Protein AF-A0A662CPP8-F1 (afdb_monomer)

Radius of gyration: 18.7 Å; Cα contacts (8 Å, |Δi|>4): 47; chains: 1; bounding box: 41×41×44 Å

Nearest PDB structures (foldseek):
  7blz-assembly1_K  TM=6.739E-01  e=9.036E+00  Cyanidioschyzon merolae strain 10D

Mean predicted aligned error: 7.47 Å

Solvent-accessible surface area (backbone atoms only — not comparable to full-atom values): 5387 Å² total; per-residue (Å²): 110,68,69,58,57,53,50,51,53,54,54,52,72,68,63,48,62,86,59,47,52,59,49,52,51,52,53,54,50,50,52,54,50,50,42,15,53,52,38,18,50,49,54,34,57,78,65,68,45,82,86,71,74,88,48,78,73,68,48,50,62,39,41,50,53,4,38,54,48,38,52,50,51,51,52,50,53,51,48,54,46,28,72,74,67,76,38,88,65,65,101,72,88,124

Foldseek 3Di:
DVVVVVVLVVVVVVVPCVSVVVVVCCVVVVVLQVQLVVQLVVVCVVVVVVPVDPDPVVSVVSSVRSNVVSVVVVVVVCVVQCVVVVDNDHPDPD

Secondary structure (DSSP, 8-state):
-HHHHHHHHHHHHTT-HHHHHHHHHHHHHHHHHHHHHHHHHHHHHHTT-TT---SHHHHHHHHHHHHHHHHHHHHHHHHHHHHHHS-SS-S---

pLDDT: mean 86.44, std 10.72, range [46.06, 97.19]

Structure (mmCIF, N/CA/C/O backbone):
data_AF-A0A662CPP8-F1
#
_entry.id   AF-A0A662CPP8-F1
#
loop_
_atom_site.group_PDB
_atom_site.id
_atom_site.type_symbol
_atom_site.label_atom_id
_atom_site.label_alt_id
_atom_site.label_comp_id
_atom_site.label_asym_id
_atom_site.label_entity_id
_atom_site.label_seq_id
_atom_site.pdbx_PDB_ins_code
_atom_site.Cartn_x
_atom_site.Cartn_y
_atom_site.Cartn_z
_atom_site.occupancy
_atom_site.B_iso_or_equiv
_atom_site.auth_seq_id
_atom_site.auth_comp_id
_atom_site.auth_asym_id
_atom_site.auth_atom_id
_atom_site.pdbx_PDB_model_num
ATOM 1 N N . LEU A 1 1 ? 0.303 24.836 -5.610 1.00 67.50 1 LEU A N 1
ATOM 2 C CA . LEU A 1 1 ? -0.047 23.406 -5.801 1.00 67.50 1 LEU A CA 1
ATOM 3 C C . LEU A 1 1 ? 0.452 22.867 -7.142 1.00 67.50 1 LEU A C 1
ATOM 5 O O . LEU A 1 1 ? 1.316 22.004 -7.117 1.00 67.50 1 LEU A O 1
ATOM 9 N N . LEU A 1 2 ? 0.024 23.417 -8.288 1.00 76.56 2 LEU A N 1
ATOM 10 C CA . LEU A 1 2 ? 0.450 22.940 -9.620 1.00 76.56 2 LEU A CA 1
ATOM 11 C C . LEU A 1 2 ? 1.975 22.965 -9.844 1.00 76.56 2 LEU A C 1
ATOM 13 O O . LEU A 1 2 ? 2.535 21.967 -10.279 1.00 76.56 2 LEU A O 1
ATOM 17 N N . GLY A 1 3 ? 2.668 24.044 -9.458 1.00 84.12 3 GLY A N 1
ATOM 18 C CA . GLY A 1 3 ? 4.133 24.123 -9.588 1.00 84.12 3 GLY A CA 1
ATOM 19 C C . GLY A 1 3 ? 4.902 23.083 -8.759 1.00 84.12 3 GLY A C 1
ATOM 20 O O . GLY A 1 3 ? 5.954 22.622 -9.183 1.00 84.12 3 GLY A O 1
ATOM 21 N N . GLY A 1 4 ? 4.352 22.655 -7.616 1.00 82.19 4 GLY A N 1
ATOM 22 C CA . GLY A 1 4 ? 4.954 21.603 -6.790 1.00 82.19 4 GLY A CA 1
ATOM 23 C C . GLY A 1 4 ? 4.824 20.218 -7.426 1.00 82.19 4 GLY A C 1
ATOM 24 O O . GLY A 1 4 ? 5.789 19.464 -7.451 1.00 82.19 4 GLY A O 1
ATOM 25 N N . ILE A 1 5 ? 3.659 19.914 -8.009 1.00 82.88 5 ILE A N 1
ATOM 26 C CA . ILE A 1 5 ? 3.414 18.650 -8.725 1.00 82.88 5 ILE A CA 1
ATOM 27 C C . ILE A 1 5 ? 4.324 18.552 -9.954 1.00 82.88 5 ILE A C 1
ATOM 29 O O . ILE A 1 5 ? 4.977 17.531 -10.160 1.00 82.88 5 ILE A O 1
ATOM 33 N N . VAL A 1 6 ? 4.417 19.633 -10.735 1.00 86.81 6 VAL A N 1
ATOM 34 C CA . VAL A 1 6 ? 5.293 19.694 -11.914 1.00 86.81 6 VAL A CA 1
ATOM 35 C C . VAL A 1 6 ? 6.765 19.569 -11.511 1.00 86.81 6 VAL A C 1
ATOM 37 O O . VAL A 1 6 ? 7.497 18.807 -12.134 1.00 86.81 6 VAL A O 1
ATOM 40 N N . GLY A 1 7 ? 7.196 20.239 -10.437 1.00 85.69 7 GLY A N 1
ATOM 41 C CA . GLY A 1 7 ? 8.569 20.142 -9.933 1.00 85.69 7 GLY A CA 1
ATOM 42 C C . GLY A 1 7 ? 8.956 18.725 -9.498 1.00 85.69 7 GLY A C 1
ATOM 43 O O . GLY A 1 7 ? 10.021 18.241 -9.871 1.00 85.69 7 GLY A O 1
ATOM 44 N N . ILE A 1 8 ? 8.072 18.027 -8.777 1.00 82.75 8 ILE A N 1
ATOM 45 C CA . ILE A 1 8 ? 8.285 16.621 -8.399 1.00 82.75 8 ILE A CA 1
ATOM 46 C C . ILE A 1 8 ? 8.340 15.730 -9.648 1.00 82.75 8 ILE A C 1
ATOM 48 O O . ILE A 1 8 ? 9.224 14.883 -9.748 1.00 82.75 8 ILE A O 1
ATOM 52 N N . GLY A 1 9 ? 7.454 15.952 -10.624 1.00 82.94 9 GLY A N 1
ATOM 53 C CA . GLY A 1 9 ? 7.464 15.223 -11.896 1.00 82.94 9 GLY A CA 1
ATOM 54 C C . GLY A 1 9 ? 8.784 15.370 -12.659 1.00 82.94 9 GLY A C 1
ATOM 55 O O . GLY A 1 9 ? 9.339 14.379 -13.130 1.00 82.94 9 GLY A O 1
ATOM 56 N N . LEU A 1 10 ? 9.333 16.586 -12.716 1.00 85.75 10 LEU A N 1
ATOM 57 C CA . LEU A 1 10 ? 10.639 16.847 -13.326 1.00 85.75 10 LEU A CA 1
ATOM 58 C C . LEU A 1 10 ? 11.781 16.175 -12.555 1.00 85.75 10 LEU A C 1
AT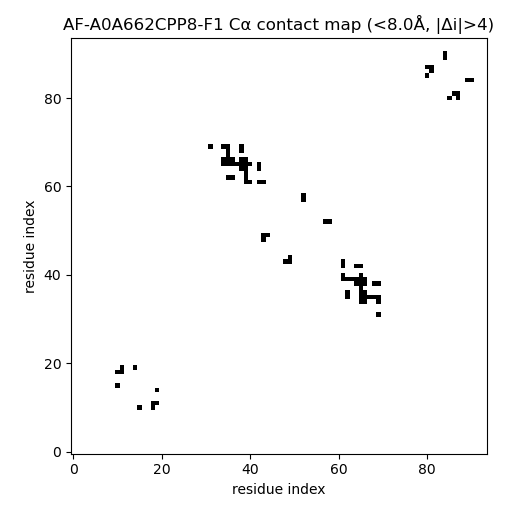OM 60 O O . LEU A 1 10 ? 12.690 15.635 -13.181 1.00 85.75 10 LEU A O 1
ATOM 64 N N . LEU A 1 11 ? 11.726 16.148 -11.217 1.00 83.75 11 LEU A N 1
ATOM 65 C CA . LEU A 1 11 ? 12.710 15.418 -10.411 1.00 83.75 11 LEU A CA 1
ATOM 66 C C . LEU A 1 11 ? 12.668 13.910 -10.675 1.00 83.75 11 LEU A C 1
ATOM 68 O O . LEU A 1 11 ? 13.724 13.296 -10.775 1.00 83.75 11 LEU A O 1
ATOM 72 N N . ILE A 1 12 ? 11.488 13.309 -10.832 1.00 85.19 12 ILE A N 1
ATOM 73 C CA . ILE A 1 12 ? 11.369 11.883 -11.177 1.00 85.19 12 ILE A CA 1
ATOM 74 C C . ILE A 1 12 ? 11.977 11.616 -12.561 1.00 85.19 12 ILE A C 1
ATOM 76 O O . ILE A 1 12 ? 12.674 10.618 -12.742 1.00 85.19 12 ILE A O 1
ATOM 80 N N . LEU A 1 13 ? 11.785 12.535 -13.516 1.00 86.06 13 LEU A N 1
ATOM 81 C CA . LEU A 1 13 ? 12.330 12.415 -14.872 1.00 86.06 13 LEU A CA 1
ATOM 82 C C . LEU A 1 13 ? 13.867 12.399 -14.903 1.00 86.06 13 LEU A C 1
ATOM 84 O O . LEU A 1 13 ? 14.450 11.841 -15.828 1.00 86.06 13 LEU A O 1
ATOM 88 N N . THR A 1 14 ? 14.536 12.946 -13.880 1.00 87.25 14 THR A N 1
ATOM 89 C CA . THR A 1 14 ? 16.005 12.852 -13.758 1.00 87.25 14 THR A CA 1
ATOM 90 C C . THR A 1 14 ? 16.506 11.421 -13.545 1.00 87.25 14 THR A C 1
ATOM 92 O O . THR A 1 14 ? 17.705 11.176 -13.655 1.00 87.25 14 THR A O 1
ATOM 95 N N . GLY A 1 15 ? 15.616 10.473 -13.230 1.00 84.00 15 GLY A N 1
ATOM 96 C CA . GLY A 1 15 ? 15.960 9.063 -13.062 1.00 84.00 15 GLY A CA 1
ATOM 97 C C . GLY A 1 15 ? 16.761 8.762 -11.795 1.00 84.00 15 GLY A C 1
ATOM 98 O O . GLY A 1 15 ? 17.274 7.654 -11.657 1.00 84.00 15 GLY A O 1
ATOM 99 N N . ASN A 1 16 ? 16.882 9.713 -10.860 1.00 87.88 16 ASN A N 1
ATOM 100 C CA . ASN A 1 16 ? 17.661 9.507 -9.644 1.00 87.88 16 ASN A CA 1
ATOM 101 C C . ASN A 1 16 ? 17.040 8.385 -8.778 1.00 87.88 16 ASN A C 1
ATOM 103 O O . ASN A 1 16 ? 15.928 8.554 -8.257 1.00 87.88 16 ASN A O 1
ATOM 107 N N . PRO A 1 17 ? 17.750 7.260 -8.563 1.00 85.44 17 PRO A N 1
ATOM 108 C CA . PRO A 1 17 ? 17.195 6.093 -7.880 1.00 85.44 17 PRO A CA 1
ATOM 109 C C . PRO A 1 17 ? 16.809 6.374 -6.421 1.00 85.44 17 PRO A C 1
ATOM 111 O O . PRO A 1 17 ? 15.871 5.759 -5.918 1.00 85.44 17 PRO A O 1
ATOM 114 N N . LEU A 1 18 ? 17.464 7.338 -5.759 1.00 87.25 18 LEU A N 1
ATOM 115 C CA . LEU A 1 18 ? 17.158 7.730 -4.376 1.00 87.25 18 LEU A CA 1
ATOM 116 C C . LEU A 1 18 ? 15.755 8.331 -4.222 1.00 87.25 18 LEU A C 1
ATOM 118 O O . LEU A 1 18 ? 15.184 8.268 -3.138 1.00 87.25 18 LEU A O 1
ATOM 122 N N . LEU A 1 19 ? 15.202 8.912 -5.289 1.00 86.44 19 LEU A N 1
ATOM 123 C CA . LEU A 1 19 ? 13.867 9.513 -5.293 1.00 86.44 19 LEU A CA 1
ATOM 124 C C . LEU A 1 19 ? 12.823 8.550 -5.847 1.00 86.44 19 LEU A C 1
ATOM 126 O O . LEU A 1 19 ? 11.750 8.394 -5.268 1.00 86.44 19 LEU A O 1
ATOM 130 N N . THR A 1 20 ? 13.146 7.882 -6.952 1.00 87.00 20 THR A N 1
ATOM 131 C CA . THR A 1 20 ? 12.204 7.013 -7.659 1.00 87.00 20 THR A CA 1
ATOM 132 C C . THR A 1 20 ? 11.865 5.762 -6.849 1.00 87.00 20 THR A C 1
ATOM 134 O O . THR A 1 20 ? 10.700 5.375 -6.785 1.00 87.00 20 THR A O 1
ATOM 137 N N . TYR A 1 21 ? 12.845 5.149 -6.177 1.00 88.62 21 TYR A N 1
ATOM 138 C CA . TYR A 1 21 ? 12.627 3.889 -5.464 1.00 88.62 21 TYR A CA 1
ATOM 139 C C . TYR A 1 21 ? 11.662 4.025 -4.270 1.00 88.62 21 TYR A C 1
ATOM 141 O O . TYR A 1 21 ? 10.671 3.290 -4.228 1.00 88.62 21 TYR A O 1
ATOM 149 N N . PRO A 1 22 ? 11.837 4.995 -3.344 1.00 90.50 22 PRO A N 1
ATOM 150 C CA . PRO A 1 22 ? 10.857 5.220 -2.281 1.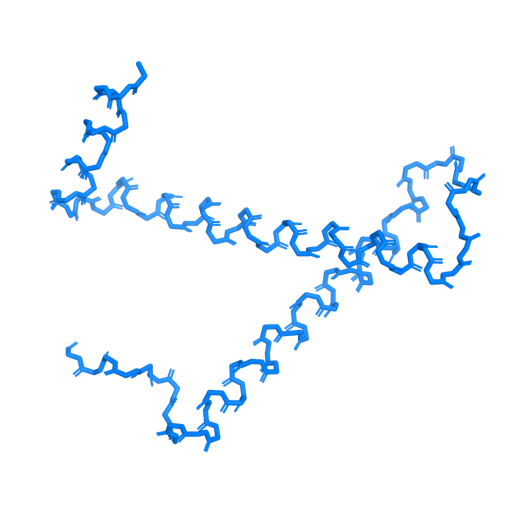00 90.50 22 PRO A CA 1
ATOM 151 C C . PRO A 1 22 ? 9.469 5.555 -2.827 1.00 90.50 22 PRO A C 1
ATOM 153 O O . PRO A 1 22 ? 8.464 5.105 -2.280 1.00 90.50 22 PRO A O 1
ATOM 156 N N . LEU A 1 23 ? 9.399 6.315 -3.922 1.00 89.94 23 LEU A N 1
ATOM 157 C CA . LEU A 1 23 ? 8.130 6.752 -4.490 1.00 89.94 23 LEU A CA 1
ATOM 158 C C . LEU A 1 23 ? 7.330 5.588 -5.090 1.00 89.94 23 LEU A C 1
ATOM 160 O O . LEU A 1 23 ? 6.120 5.508 -4.875 1.00 89.94 23 LEU A O 1
ATOM 164 N N . ILE A 1 24 ? 8.000 4.651 -5.770 1.00 90.56 24 ILE A N 1
ATOM 165 C CA . ILE A 1 24 ? 7.379 3.418 -6.280 1.00 90.56 24 ILE A CA 1
ATOM 166 C C . ILE A 1 24 ? 6.847 2.564 -5.125 1.00 90.56 24 ILE A C 1
ATOM 168 O O . ILE A 1 24 ? 5.720 2.067 -5.204 1.00 90.56 24 ILE A O 1
ATOM 172 N N . LEU A 1 25 ? 7.625 2.415 -4.046 1.00 92.88 25 LEU A N 1
ATOM 173 C CA . LEU A 1 25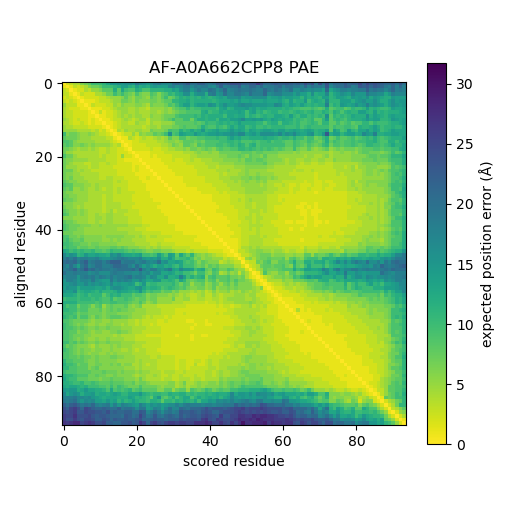 ? 7.213 1.642 -2.872 1.00 92.88 25 LEU A CA 1
ATOM 174 C C . LEU A 1 25 ? 5.993 2.258 -2.187 1.00 92.88 25 LEU A C 1
ATOM 176 O O . LEU A 1 25 ? 5.040 1.543 -1.886 1.00 92.88 25 LEU A O 1
ATOM 180 N N . VAL A 1 26 ? 5.989 3.579 -1.980 1.00 95.00 26 VAL A N 1
ATOM 181 C CA . VAL A 1 26 ? 4.841 4.275 -1.383 1.00 95.00 26 VAL A CA 1
ATOM 182 C C . VAL A 1 26 ? 3.622 4.177 -2.292 1.00 95.00 26 VAL A C 1
ATOM 184 O O . VAL A 1 26 ? 2.532 3.889 -1.808 1.00 95.00 26 VAL A O 1
ATOM 187 N N . SER A 1 27 ? 3.783 4.374 -3.600 1.00 92.62 27 SER A N 1
ATOM 188 C CA . SER A 1 27 ? 2.675 4.312 -4.556 1.00 92.62 27 SER A CA 1
ATOM 189 C C . SER A 1 27 ? 2.046 2.917 -4.604 1.00 92.62 27 SER A C 1
ATOM 191 O O . SER A 1 27 ? 0.857 2.758 -4.324 1.00 92.62 27 SER A O 1
A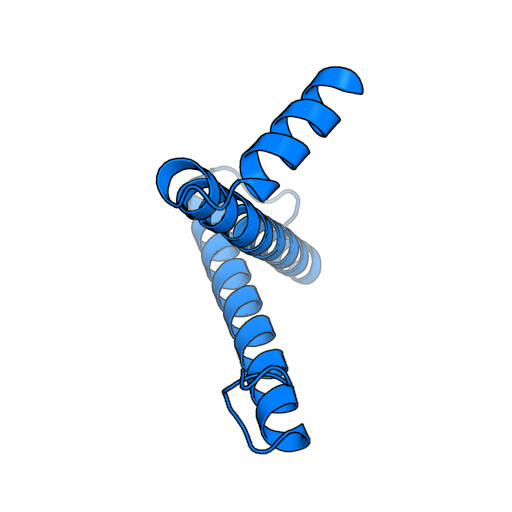TOM 193 N N . THR A 1 28 ? 2.856 1.891 -4.864 1.00 94.06 28 THR A N 1
ATOM 194 C CA . THR A 1 28 ? 2.389 0.501 -4.965 1.00 94.06 28 THR A CA 1
ATOM 195 C C . THR A 1 28 ? 1.865 -0.004 -3.620 1.00 94.06 28 THR A C 1
ATOM 197 O O . THR A 1 28 ? 0.816 -0.644 -3.555 1.00 94.06 28 THR A O 1
ATOM 200 N N . GLY A 1 29 ? 2.548 0.343 -2.524 1.00 95.88 29 GLY A N 1
ATOM 201 C CA . GLY A 1 29 ? 2.122 0.015 -1.166 1.00 95.88 29 GLY A CA 1
ATOM 202 C C . GLY A 1 29 ? 0.784 0.657 -0.800 1.00 95.88 29 GLY A C 1
ATOM 203 O O . GLY A 1 29 ? -0.062 0.002 -0.196 1.00 95.88 29 GLY A O 1
ATOM 204 N N . SER A 1 30 ? 0.548 1.902 -1.225 1.00 96.00 30 SER A N 1
ATOM 205 C CA . SER A 1 30 ? -0.727 2.600 -1.004 1.00 96.00 30 SER A CA 1
ATOM 206 C C . SER A 1 30 ? -1.881 1.935 -1.754 1.00 96.00 30 SER A C 1
ATOM 208 O O . SER A 1 30 ? -2.970 1.811 -1.198 1.00 96.00 30 SER A O 1
ATOM 210 N N . LEU A 1 31 ? -1.649 1.456 -2.983 1.00 96.44 31 LEU A N 1
ATOM 211 C CA . LEU A 1 31 ? -2.638 0.667 -3.730 1.00 96.44 31 LEU A CA 1
ATOM 212 C C . LEU A 1 31 ? -2.975 -0.644 -3.008 1.00 96.44 31 LEU A C 1
ATOM 214 O O . LEU A 1 31 ? -4.150 -0.956 -2.825 1.00 96.44 31 LEU A O 1
ATOM 218 N N . LEU A 1 32 ? -1.962 -1.395 -2.563 1.00 96.00 32 LEU A N 1
ATOM 219 C CA . LEU A 1 32 ? -2.171 -2.644 -1.823 1.00 96.00 32 LEU A CA 1
ATOM 220 C C . LEU A 1 32 ? -2.930 -2.404 -0.510 1.00 96.00 32 LEU A C 1
ATOM 222 O O . LEU A 1 32 ? -3.851 -3.152 -0.170 1.00 96.00 32 LEU A O 1
ATOM 226 N N . PHE A 1 33 ? -2.573 -1.341 0.209 1.00 96.38 33 PHE A N 1
ATOM 227 C CA . PHE A 1 33 ? -3.268 -0.926 1.421 1.00 96.38 33 PHE A CA 1
ATOM 228 C C . PHE A 1 33 ? -4.733 -0.577 1.136 1.00 96.38 33 PHE A C 1
ATOM 230 O O . PHE A 1 33 ? -5.626 -1.064 1.829 1.00 96.38 33 PHE A O 1
ATOM 237 N N . LEU A 1 34 ? -4.997 0.195 0.078 1.00 97.19 34 LEU A N 1
ATOM 238 C CA . LEU A 1 34 ? -6.352 0.558 -0.327 1.00 97.19 34 LEU A CA 1
ATOM 239 C C . LEU A 1 34 ? -7.192 -0.684 -0.648 1.00 97.19 34 LEU A C 1
ATOM 241 O O . LEU A 1 34 ? -8.296 -0.818 -0.124 1.00 97.19 34 LEU A O 1
ATOM 245 N N . LEU A 1 35 ? -6.664 -1.617 -1.447 1.00 97.00 35 LEU A N 1
ATOM 246 C CA . LEU A 1 35 ? -7.351 -2.873 -1.766 1.00 97.00 35 LEU A CA 1
ATOM 247 C C . LEU A 1 35 ? -7.650 -3.688 -0.507 1.00 97.00 35 LEU A C 1
ATOM 249 O O . LEU A 1 35 ? -8.757 -4.195 -0.347 1.00 97.00 35 LEU A O 1
ATOM 253 N N . THR A 1 36 ? -6.688 -3.767 0.410 1.00 96.62 36 THR A N 1
ATOM 254 C CA . THR A 1 36 ? -6.850 -4.469 1.687 1.00 96.62 36 THR A CA 1
ATOM 255 C C . THR A 1 36 ? -8.012 -3.895 2.489 1.00 96.62 36 THR A C 1
ATOM 257 O O . THR A 1 36 ? -8.878 -4.646 2.939 1.00 96.62 36 THR A O 1
ATOM 260 N N . VAL A 1 37 ? -8.076 -2.569 2.635 1.00 95.44 37 VAL A N 1
ATOM 261 C CA . VAL A 1 37 ? -9.160 -1.894 3.363 1.00 95.44 37 VAL A CA 1
ATOM 262 C C . VAL A 1 37 ? -10.499 -2.093 2.655 1.00 95.44 37 VAL A C 1
ATOM 264 O O . VAL A 1 37 ? -11.474 -2.469 3.305 1.00 95.44 37 VAL A O 1
ATOM 267 N N . LEU A 1 38 ? -10.551 -1.918 1.331 1.00 96.56 38 LEU A N 1
ATOM 268 C CA . LEU A 1 38 ? -11.774 -2.111 0.547 1.00 96.56 38 LEU A CA 1
ATOM 269 C C . LEU A 1 38 ? -12.319 -3.534 0.690 1.00 96.56 38 LEU A C 1
ATOM 271 O O . LEU A 1 38 ? -13.492 -3.706 1.013 1.00 96.56 38 LEU A O 1
ATOM 275 N N . TYR A 1 39 ? -11.479 -4.559 0.528 1.00 96.12 39 TYR A N 1
ATOM 276 C CA . TYR A 1 39 ? -11.917 -5.942 0.708 1.00 96.12 39 TYR A CA 1
ATOM 277 C C . TYR A 1 39 ? -12.301 -6.263 2.148 1.00 96.12 39 TYR A C 1
ATOM 279 O O . TYR A 1 39 ? -13.255 -7.007 2.363 1.00 96.12 39 TYR A O 1
ATOM 287 N N . SER A 1 40 ? -11.613 -5.687 3.134 1.00 93.81 40 SER A N 1
ATOM 288 C CA . SER A 1 40 ? -11.995 -5.840 4.544 1.00 93.81 40 SER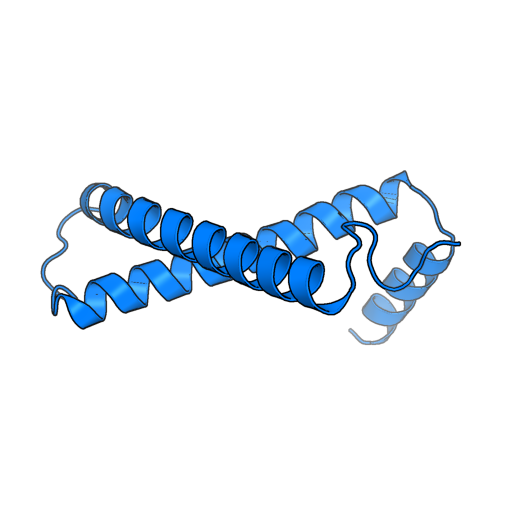 A CA 1
ATOM 289 C C . SER A 1 40 ? -13.414 -5.320 4.779 1.00 93.81 40 SER A C 1
ATOM 291 O O . SER A 1 40 ? -14.236 -6.008 5.383 1.00 93.81 40 SER A O 1
ATOM 293 N N . VAL A 1 41 ? -13.730 -4.139 4.238 1.00 93.38 41 VAL A N 1
ATOM 294 C CA . VAL A 1 41 ? -15.073 -3.547 4.305 1.00 93.38 41 VAL A CA 1
ATOM 295 C C . VAL A 1 41 ? -16.089 -4.413 3.563 1.00 93.38 41 VAL A C 1
ATOM 297 O O . VAL A 1 41 ? -17.149 -4.699 4.113 1.00 93.38 41 VAL A O 1
ATOM 300 N N . ILE A 1 42 ? -15.767 -4.905 2.363 1.00 94.75 42 ILE A N 1
ATOM 301 C CA . ILE A 1 42 ? -16.645 -5.816 1.612 1.00 94.75 42 ILE A CA 1
ATOM 302 C C . ILE A 1 42 ? -16.978 -7.057 2.448 1.00 94.75 42 ILE A C 1
ATOM 304 O O . ILE A 1 42 ? -18.147 -7.417 2.564 1.00 94.75 42 ILE A O 1
ATOM 308 N N . TRP A 1 43 ? -15.988 -7.688 3.081 1.00 92.62 43 TRP A N 1
ATOM 309 C CA . TRP A 1 43 ? -16.220 -8.853 3.936 1.00 92.62 43 TRP A CA 1
ATOM 310 C C . TRP A 1 43 ? -17.120 -8.541 5.135 1.00 92.62 43 TRP A C 1
ATOM 312 O O . TRP A 1 43 ? -18.005 -9.338 5.460 1.00 92.62 43 TRP A O 1
ATOM 322 N N . ILE A 1 44 ? -16.935 -7.376 5.761 1.00 91.50 44 ILE A N 1
ATOM 323 C CA . ILE A 1 44 ? -17.779 -6.900 6.863 1.00 91.50 44 ILE A CA 1
ATOM 324 C C . ILE A 1 44 ? -19.231 -6.707 6.400 1.00 91.50 44 ILE A C 1
ATOM 326 O O . ILE A 1 44 ? -20.155 -7.161 7.084 1.00 91.50 44 ILE A O 1
ATOM 330 N N . LEU A 1 45 ? -19.433 -6.087 5.232 1.00 91.75 45 LEU A N 1
ATOM 331 C CA . LEU A 1 45 ? -20.751 -5.843 4.637 1.00 91.75 45 LEU A CA 1
ATOM 332 C C . LEU A 1 45 ? -21.445 -7.152 4.246 1.00 91.75 45 LEU A C 1
ATOM 334 O O . LEU A 1 45 ? -22.602 -7.370 4.602 1.00 91.75 45 LEU A O 1
ATOM 338 N N . VAL A 1 46 ? -20.726 -8.071 3.592 1.00 92.19 46 VAL A N 1
ATOM 339 C CA . VAL A 1 46 ? -21.232 -9.408 3.229 1.00 92.19 46 VAL A CA 1
ATOM 340 C C . VAL A 1 46 ? -21.688 -10.174 4.469 1.00 92.19 46 VAL A C 1
ATOM 342 O O . VAL A 1 46 ? -22.697 -10.878 4.445 1.00 92.19 46 VAL A O 1
ATOM 345 N N . ARG A 1 47 ? -20.971 -10.018 5.585 1.00 88.00 47 ARG A N 1
ATOM 346 C CA . ARG A 1 47 ? -21.297 -10.666 6.860 1.00 88.00 47 ARG A CA 1
ATOM 347 C C . ARG A 1 47 ? -22.288 -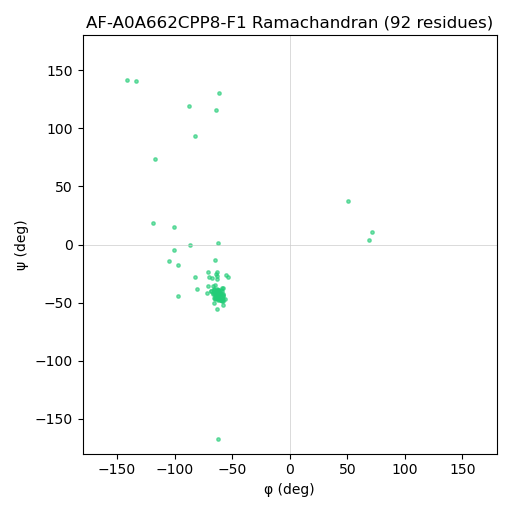9.869 7.708 1.00 88.00 47 ARG A C 1
ATOM 349 O O . ARG A 1 47 ? -22.663 -10.358 8.772 1.00 88.00 47 ARG A O 1
ATOM 356 N N . LYS A 1 48 ? -22.736 -8.696 7.238 1.00 84.94 48 LYS A N 1
ATOM 357 C CA . LYS A 1 48 ? -23.671 -7.781 7.915 1.00 84.94 48 LYS A CA 1
ATOM 358 C C . LYS A 1 48 ? -23.253 -7.465 9.360 1.00 84.94 48 LYS A C 1
ATOM 360 O O . LYS A 1 48 ? -24.087 -7.396 10.257 1.00 84.94 48 LYS A O 1
ATOM 365 N N . ARG A 1 49 ? -21.943 -7.330 9.608 1.00 77.75 49 ARG A N 1
ATOM 366 C CA . ARG A 1 49 ? -21.357 -7.112 10.952 1.00 77.75 49 ARG A CA 1
ATOM 367 C C . ARG A 1 49 ? -20.983 -5.655 11.234 1.00 77.75 49 ARG A C 1
ATOM 369 O O . ARG A 1 49 ? -20.278 -5.386 12.197 1.00 77.75 49 ARG A O 1
ATOM 376 N N . GLU A 1 50 ? -21.485 -4.723 10.434 1.00 77.50 50 GLU A N 1
ATOM 377 C CA . GLU A 1 50 ? -21.112 -3.301 10.431 1.00 77.50 50 GLU A CA 1
ATOM 378 C C . GLU A 1 50 ? -21.208 -2.578 11.787 1.00 77.50 50 GLU A C 1
ATOM 380 O O . GLU A 1 50 ? -20.413 -1.680 12.034 1.00 77.50 50 GLU A O 1
ATOM 385 N N . ASN A 1 51 ? -22.093 -3.005 12.696 1.00 75.88 51 ASN A N 1
ATOM 386 C CA . ASN A 1 51 ? -22.282 -2.367 14.008 1.00 75.88 51 ASN A CA 1
ATOM 387 C C . ASN A 1 51 ? -21.983 -3.292 15.206 1.00 75.88 51 ASN A C 1
ATOM 389 O O . ASN A 1 51 ? -22.462 -3.068 16.313 1.00 75.88 51 ASN A O 1
ATOM 393 N N . SER A 1 52 ? -21.252 -4.388 14.980 1.00 73.44 52 SER A N 1
ATOM 394 C CA . SER A 1 52 ? -20.986 -5.400 16.017 1.00 73.44 52 SER A CA 1
ATOM 395 C C . SER A 1 52 ? -19.600 -5.274 16.652 1.00 73.44 52 SER A C 1
ATOM 397 O O . SER A 1 52 ? -19.294 -6.050 17.557 1.00 73.44 52 SER A O 1
ATOM 399 N N . PHE A 1 53 ? -18.757 -4.364 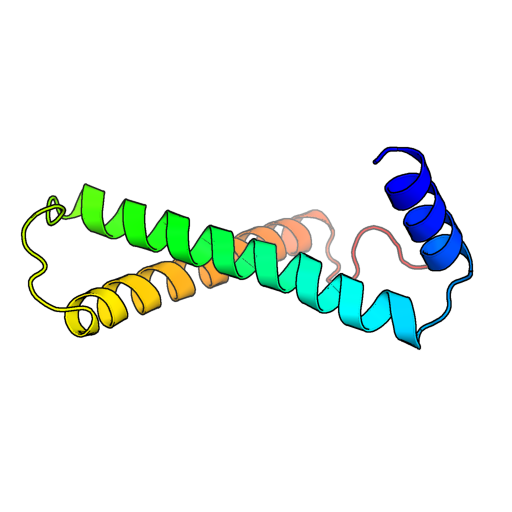16.160 1.00 78.19 53 PHE A N 1
ATOM 400 C CA . PHE A 1 53 ? -17.364 -4.255 16.583 1.00 78.19 53 PHE A CA 1
ATOM 401 C C . PHE A 1 53 ? -17.231 -3.360 17.806 1.00 78.19 53 PHE A C 1
ATOM 403 O O . PHE A 1 53 ? -17.544 -2.174 17.753 1.00 78.19 53 PHE A O 1
ATOM 410 N N . THR A 1 54 ? -16.733 -3.930 18.900 1.00 76.19 54 THR A N 1
ATOM 411 C CA . THR A 1 54 ? -16.495 -3.194 20.154 1.00 76.19 54 THR A CA 1
ATOM 412 C C . THR A 1 54 ? -15.011 -2.912 20.387 1.00 76.19 54 THR A C 1
ATOM 414 O O . THR A 1 54 ? -14.659 -2.067 21.209 1.00 76.19 54 THR A O 1
ATOM 417 N N . SER A 1 55 ? -14.123 -3.576 19.635 1.00 81.00 55 SER A N 1
ATOM 418 C CA . SER A 1 55 ? -12.674 -3.425 19.762 1.00 81.00 55 SER A CA 1
ATOM 419 C C . SER A 1 55 ? -11.953 -3.443 18.414 1.00 81.00 55 SER A C 1
ATOM 421 O O . SER A 1 55 ? -12.234 -4.269 17.549 1.00 81.00 55 SER A O 1
ATOM 423 N N . TRP A 1 56 ? -10.919 -2.606 18.276 1.00 77.50 56 TRP A N 1
ATOM 424 C CA . TRP A 1 56 ? -10.009 -2.591 17.120 1.00 77.50 56 TRP A CA 1
ATOM 425 C C . TRP A 1 56 ? -9.343 -3.948 16.847 1.00 77.50 56 TRP A C 1
ATOM 427 O O . TRP A 1 56 ? -9.003 -4.251 15.707 1.00 77.50 56 TRP A O 1
ATOM 437 N N . LYS A 1 57 ? -9.183 -4.795 17.874 1.00 82.81 57 LYS A N 1
ATOM 438 C CA . LYS A 1 57 ? -8.618 -6.144 17.717 1.00 82.81 57 LYS A CA 1
ATOM 439 C C . LYS A 1 57 ? -9.532 -7.077 16.921 1.00 82.81 57 LYS A C 1
ATOM 441 O O . LYS A 1 57 ? -9.037 -7.969 16.242 1.00 82.81 57 LYS A O 1
ATOM 446 N N . GLU A 1 58 ? -10.845 -6.861 16.965 1.00 82.06 58 GLU A N 1
ATOM 447 C CA . GLU A 1 58 ? -11.813 -7.665 16.211 1.00 82.06 58 GLU A CA 1
ATOM 448 C C . GLU A 1 58 ? -11.716 -7.382 14.706 1.00 82.06 58 GLU A C 1
ATOM 450 O O . GLU A 1 58 ? -11.950 -8.279 13.896 1.00 82.06 58 GLU A O 1
ATOM 455 N N . LEU A 1 59 ? -11.288 -6.170 14.325 1.00 84.81 59 LEU A N 1
ATOM 456 C CA . LEU A 1 59 ? -11.069 -5.783 12.930 1.00 84.81 59 LEU A CA 1
ATOM 457 C C . LEU A 1 59 ? -9.849 -6.465 12.302 1.00 84.81 59 LEU A C 1
ATOM 459 O O . LEU A 1 59 ? -9.825 -6.614 11.084 1.00 84.81 59 LEU A O 1
ATOM 463 N N . ILE A 1 60 ? -8.861 -6.911 13.088 1.00 88.38 60 ILE A N 1
ATOM 464 C CA . ILE A 1 60 ? -7.633 -7.530 12.553 1.00 88.38 60 ILE A CA 1
ATOM 465 C C . ILE A 1 60 ? -7.966 -8.767 11.714 1.00 88.38 60 ILE A C 1
ATOM 467 O O . ILE A 1 60 ? -7.401 -8.944 10.638 1.00 88.38 60 ILE A O 1
ATOM 471 N N . TRP A 1 61 ? -8.926 -9.584 12.153 1.00 87.88 61 TRP A N 1
ATOM 472 C CA . TRP A 1 61 ? -9.364 -10.760 11.396 1.00 87.88 61 TRP A CA 1
ATOM 473 C C . TRP A 1 61 ? -9.973 -10.394 10.039 1.00 87.88 61 TRP A C 1
ATOM 475 O O . TRP A 1 61 ? -9.690 -11.053 9.039 1.00 87.88 61 TRP A O 1
ATOM 485 N N . TRP A 1 62 ? -10.753 -9.313 9.982 1.00 90.56 62 TRP A N 1
ATOM 486 C CA . TRP A 1 62 ? -11.309 -8.790 8.731 1.00 90.56 62 TRP A CA 1
ATOM 487 C C . TRP A 1 62 ? -10.231 -8.161 7.848 1.00 90.56 62 TRP A C 1
ATOM 489 O O . TRP A 1 62 ? -10.259 -8.356 6.638 1.00 90.56 62 TRP A O 1
ATOM 499 N N . GLY A 1 63 ? -9.245 -7.501 8.461 1.00 90.94 63 GLY A N 1
ATOM 500 C CA . GLY A 1 63 ? -8.040 -6.991 7.810 1.00 90.94 63 GLY A CA 1
ATOM 501 C C . GLY A 1 63 ? -7.236 -8.088 7.117 1.00 90.94 63 GLY A C 1
ATOM 502 O O . GLY A 1 63 ? -6.871 -7.946 5.954 1.00 90.94 63 GLY A O 1
ATOM 503 N N . ILE A 1 64 ? -7.011 -9.216 7.799 1.00 93.69 64 ILE A N 1
ATOM 504 C CA . ILE A 1 64 ? -6.322 -10.383 7.232 1.00 93.69 64 ILE A CA 1
ATOM 505 C C . ILE A 1 64 ? -7.132 -10.964 6.069 1.00 93.69 64 ILE A C 1
ATOM 507 O O . ILE A 1 64 ? 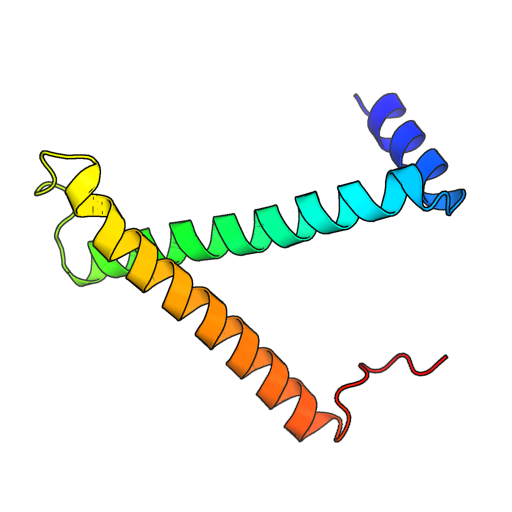-6.571 -11.206 5.004 1.00 93.69 64 ILE A O 1
ATOM 511 N N . ALA A 1 65 ? -8.449 -11.131 6.231 1.00 93.88 65 ALA A N 1
ATOM 512 C CA . ALA A 1 65 ? -9.312 -11.615 5.153 1.00 93.88 65 ALA A CA 1
ATOM 513 C C . ALA A 1 65 ? -9.285 -10.684 3.926 1.00 93.88 65 ALA A C 1
ATOM 515 O O . ALA A 1 65 ? -9.195 -11.153 2.787 1.00 93.88 65 ALA A O 1
ATOM 516 N N . GLY A 1 66 ? -9.310 -9.367 4.148 1.00 94.88 66 GLY A N 1
ATOM 517 C CA . GLY A 1 66 ? -9.182 -8.365 3.095 1.00 94.88 66 GLY A CA 1
ATOM 518 C C . GLY A 1 66 ? -7.818 -8.396 2.407 1.00 94.88 66 GLY A C 1
ATOM 519 O O . GLY A 1 66 ? -7.753 -8.377 1.181 1.00 94.88 66 GLY A O 1
ATOM 520 N N . PHE A 1 67 ? -6.737 -8.533 3.176 1.00 95.50 67 PHE A N 1
ATOM 521 C CA . PHE A 1 67 ? -5.371 -8.624 2.660 1.00 95.50 67 PHE A CA 1
ATOM 522 C C . PHE A 1 67 ? -5.162 -9.888 1.818 1.00 95.50 67 PHE A C 1
ATOM 524 O O . PHE A 1 67 ? -4.667 -9.811 0.696 1.00 95.50 67 PHE A O 1
ATOM 531 N N . SER A 1 68 ? -5.609 -11.050 2.307 1.00 96.12 68 SER A N 1
ATOM 532 C CA . SER A 1 68 ? -5.571 -12.304 1.546 1.00 96.12 68 SER A CA 1
ATOM 533 C C . SER A 1 68 ? -6.381 -12.212 0.253 1.00 96.12 68 SER A C 1
ATOM 535 O O . SER A 1 68 ? -5.934 -12.704 -0.780 1.00 96.12 68 SER A O 1
ATOM 537 N N . SER A 1 69 ? -7.538 -11.541 0.282 1.00 96.44 69 SER A N 1
ATOM 538 C CA . SER A 1 69 ? -8.362 -11.318 -0.915 1.00 96.44 69 SER A CA 1
ATOM 539 C C . SER A 1 69 ? -7.663 -10.405 -1.925 1.00 96.44 69 SER A C 1
ATOM 541 O O . SER A 1 69 ? -7.666 -10.703 -3.117 1.00 96.44 69 SER A O 1
ATOM 543 N N . ALA A 1 70 ? -7.011 -9.335 -1.458 1.00 96.50 70 ALA A N 1
ATOM 544 C CA . ALA A 1 70 ? -6.232 -8.438 -2.308 1.00 96.50 70 ALA A CA 1
ATOM 545 C C . ALA A 1 70 ? -5.062 -9.172 -2.981 1.00 96.50 70 ALA A C 1
ATOM 547 O O . ALA A 1 70 ? -4.888 -9.075 -4.194 1.00 96.50 70 ALA A O 1
ATOM 548 N N . LEU A 1 71 ? -4.297 -9.965 -2.221 1.00 96.25 71 LEU A N 1
ATOM 549 C CA . LEU A 1 71 ? -3.216 -10.780 -2.781 1.00 96.25 71 LEU A CA 1
ATOM 550 C C . LEU A 1 71 ? -3.734 -11.815 -3.782 1.00 96.25 71 LEU A C 1
ATOM 552 O O . LEU A 1 71 ? -3.139 -11.985 -4.842 1.00 96.25 71 LEU A O 1
ATOM 556 N N . MET A 1 72 ? -4.856 -12.473 -3.479 1.00 96.88 72 MET A N 1
ATOM 557 C CA . MET A 1 72 ? -5.483 -13.423 -4.394 1.00 96.88 72 MET A CA 1
ATOM 558 C C . MET A 1 72 ? -5.923 -12.742 -5.694 1.00 96.88 72 MET A C 1
ATOM 560 O O . MET A 1 72 ? -5.683 -13.286 -6.766 1.00 96.88 72 MET A O 1
ATOM 564 N N . GLN A 1 73 ? -6.510 -11.542 -5.628 1.00 95.56 73 GLN A N 1
ATOM 565 C CA . GLN A 1 73 ? -6.868 -10.767 -6.818 1.00 95.56 73 GLN A CA 1
ATOM 566 C C . GLN A 1 73 ? -5.630 -10.426 -7.657 1.00 95.56 73 GLN A C 1
ATOM 568 O O . GLN A 1 73 ? -5.646 -10.630 -8.869 1.00 95.56 73 GLN A O 1
ATOM 573 N N . ILE A 1 74 ? -4.560 -9.934 -7.023 1.00 94.19 74 ILE A N 1
ATOM 574 C CA . ILE A 1 74 ? -3.305 -9.602 -7.711 1.00 94.19 74 ILE A CA 1
ATOM 575 C C . ILE A 1 74 ? -2.738 -10.851 -8.394 1.00 94.19 74 ILE A C 1
ATOM 577 O O . ILE A 1 74 ? -2.436 -10.803 -9.582 1.00 94.19 74 ILE A O 1
ATOM 581 N N . ALA A 1 75 ? -2.671 -11.979 -7.683 1.00 93.31 75 ALA A N 1
ATOM 582 C CA . ALA A 1 75 ? -2.181 -13.244 -8.226 1.00 93.31 75 ALA A CA 1
ATOM 583 C C . ALA A 1 75 ? -3.049 -13.766 -9.382 1.00 93.31 75 ALA A C 1
ATOM 585 O O . ALA A 1 75 ? -2.519 -14.263 -10.370 1.00 93.31 75 ALA A O 1
ATOM 586 N N . LEU A 1 76 ? -4.377 -13.631 -9.292 1.00 95.62 76 LEU A N 1
ATOM 587 C CA . LEU A 1 76 ? -5.289 -14.017 -10.370 1.00 95.62 76 LEU A CA 1
ATOM 588 C C . LEU A 1 76 ? -5.083 -13.160 -11.618 1.00 95.62 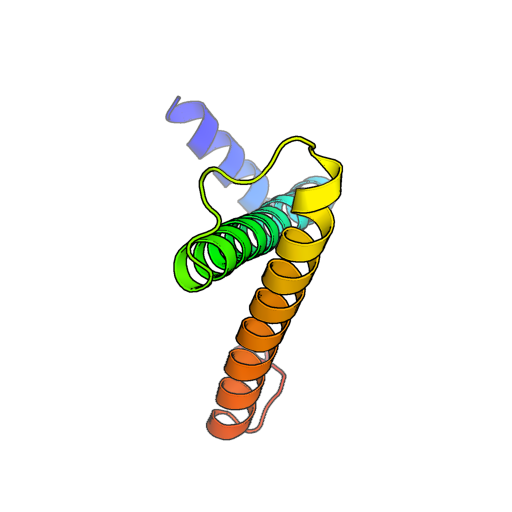76 LEU A C 1
ATOM 590 O O . LEU A 1 76 ? -5.029 -13.701 -12.717 1.00 95.62 76 LEU A O 1
ATOM 594 N N . ILE A 1 77 ? -4.949 -11.842 -11.464 1.00 92.94 77 ILE A N 1
ATOM 595 C CA . ILE A 1 77 ? -4.693 -10.938 -12.593 1.00 92.94 77 ILE A CA 1
ATOM 596 C C . ILE A 1 77 ? -3.328 -11.241 -13.214 1.00 92.94 77 ILE A C 1
ATOM 598 O O . ILE A 1 77 ? -3.207 -11.263 -14.438 1.00 92.94 77 ILE A O 1
ATOM 602 N N . ASP A 1 78 ? -2.318 -11.512 -12.390 1.00 90.56 78 ASP A N 1
ATOM 603 C CA . ASP A 1 78 ? -0.978 -11.855 -12.859 1.00 90.56 78 ASP A CA 1
ATOM 604 C C . ASP A 1 78 ? -0.966 -13.201 -13.602 1.00 90.56 78 ASP A C 1
ATOM 606 O O . ASP A 1 78 ? -0.373 -13.312 -14.672 1.00 90.56 78 ASP A O 1
ATOM 610 N N . LEU A 1 79 ? -1.727 -14.190 -13.123 1.00 91.69 79 LEU A N 1
ATOM 611 C CA . LEU A 1 79 ? -1.912 -15.471 -13.804 1.00 91.69 79 LEU A CA 1
ATOM 612 C C . LEU A 1 79 ? -2.687 -15.321 -15.117 1.00 91.69 79 LEU A C 1
ATOM 614 O O . LEU A 1 79 ? -2.301 -15.912 -16.120 1.00 91.69 79 LEU A O 1
ATOM 618 N N . VAL A 1 80 ? -3.751 -14.514 -15.145 1.00 92.62 80 VAL A N 1
ATOM 619 C CA . VAL A 1 80 ? -4.476 -14.204 -16.388 1.00 92.62 80 VAL A CA 1
ATOM 620 C C . VAL A 1 80 ? -3.540 -13.528 -17.386 1.00 92.62 80 VAL A C 1
ATOM 622 O O . VAL A 1 80 ? -3.532 -13.911 -18.554 1.00 92.62 80 VAL A O 1
ATOM 625 N N . ARG A 1 81 ? -2.709 -12.577 -16.935 1.00 89.19 81 ARG A N 1
ATOM 626 C CA . ARG A 1 81 ? -1.683 -11.963 -17.786 1.00 89.19 81 ARG A CA 1
ATOM 627 C C . ARG A 1 81 ? -0.746 -13.029 -18.339 1.00 89.19 81 ARG A C 1
ATOM 629 O O . ARG A 1 81 ? -0.597 -13.099 -19.551 1.00 89.19 81 ARG A O 1
ATOM 636 N N . PHE A 1 82 ? -0.189 -13.878 -17.478 1.00 87.69 82 PHE A N 1
ATOM 637 C CA . PHE A 1 82 ? 0.734 -14.938 -17.875 1.00 87.69 82 PHE A CA 1
ATOM 638 C C . PHE A 1 82 ? 0.121 -15.910 -18.891 1.00 87.69 82 PHE A C 1
ATOM 640 O O . PHE A 1 82 ? 0.769 -16.262 -19.871 1.00 87.69 82 PHE A O 1
ATOM 647 N N . VAL A 1 83 ? -1.137 -16.316 -18.703 1.00 89.19 83 VAL A N 1
ATOM 648 C CA . VAL A 1 83 ? -1.839 -17.208 -19.640 1.00 89.19 83 VAL A CA 1
ATOM 649 C C . VAL A 1 83 ? -2.042 -16.544 -21.006 1.00 89.19 83 VAL A C 1
ATOM 651 O O . VAL A 1 83 ? -1.972 -17.225 -22.026 1.00 89.19 83 VAL A O 1
ATOM 654 N N . LEU A 1 84 ? -2.274 -15.229 -21.044 1.00 87.56 84 LEU A N 1
ATOM 655 C CA . LEU A 1 84 ? -2.487 -14.486 -22.287 1.00 87.56 84 LEU A CA 1
ATOM 656 C C . LEU A 1 84 ? -1.181 -14.127 -23.011 1.00 87.56 84 LEU A C 1
ATOM 658 O O . LEU A 1 84 ? -1.153 -14.151 -24.239 1.00 87.56 84 LEU A O 1
ATOM 662 N N . THR A 1 85 ? -0.119 -13.772 -22.282 1.00 86.44 85 THR A N 1
ATOM 663 C CA . THR A 1 85 ? 1.156 -13.322 -22.871 1.00 86.44 85 THR A CA 1
ATOM 664 C C . THR A 1 85 ? 2.197 -14.430 -22.984 1.00 86.44 85 THR A C 1
ATOM 666 O O . THR A 1 85 ? 3.162 -14.283 -23.726 1.00 86.44 85 THR A O 1
ATOM 669 N N . GLY A 1 86 ? 2.031 -15.539 -22.259 1.00 81.62 86 GLY A N 1
ATOM 670 C CA . GLY A 1 86 ? 3.017 -16.620 -22.168 1.00 81.62 86 GLY A CA 1
ATOM 671 C C . GLY A 1 86 ? 4.300 -16.233 -21.421 1.00 81.62 86 GLY A C 1
ATOM 672 O O . GLY A 1 86 ? 5.226 -17.037 -21.333 1.00 81.62 86 GLY A O 1
ATOM 673 N N . THR A 1 87 ? 4.371 -15.015 -20.877 1.00 79.31 87 THR A N 1
ATOM 674 C CA . THR A 1 87 ? 5.564 -14.438 -20.253 1.00 79.31 87 THR A CA 1
ATOM 675 C C . THR A 1 87 ? 5.224 -13.789 -18.917 1.00 79.31 87 THR A C 1
ATOM 677 O O . THR A 1 87 ? 4.187 -13.143 -18.754 1.00 79.31 87 THR A O 1
ATOM 680 N N . TRP A 1 88 ? 6.120 -13.952 -17.941 1.00 70.31 88 TRP A N 1
ATOM 681 C CA . TRP A 1 88 ? 6.049 -13.229 -16.666 1.00 70.31 88 TRP A CA 1
ATOM 682 C C . TRP A 1 88 ? 6.640 -11.825 -16.781 1.00 70.31 88 TRP A C 1
ATOM 684 O O . TRP A 1 88 ? 6.188 -10.916 -16.091 1.00 70.31 88 TRP A O 1
ATOM 694 N N . SER A 1 89 ? 7.594 -11.622 -17.692 1.00 65.75 89 SER A N 1
ATOM 695 C CA . SER A 1 89 ? 7.912 -10.286 -18.194 1.00 65.75 89 SER A CA 1
ATOM 696 C C . SER A 1 89 ? 6.663 -9.740 -18.886 1.00 65.75 89 SER A C 1
ATOM 698 O O . SER A 1 89 ? 6.014 -10.462 -19.644 1.00 65.75 89 SER A O 1
ATOM 700 N N . GLY A 1 90 ? 6.238 -8.519 -18.564 1.00 59.03 90 GLY A N 1
ATOM 701 C CA . GLY A 1 90 ? 5.124 -7.876 -19.268 1.00 59.03 90 GLY A CA 1
ATOM 702 C C . GLY A 1 90 ? 5.442 -7.660 -20.755 1.00 59.03 90 GLY A C 1
ATOM 703 O O . GLY A 1 90 ? 6.435 -8.144 -21.275 1.00 59.03 90 GLY A O 1
ATOM 704 N N . PHE A 1 91 ? 4.642 -6.861 -21.459 1.00 53.72 91 PHE A N 1
ATOM 705 C CA . PHE A 1 91 ? 4.882 -6.528 -22.877 1.00 53.72 91 PHE A CA 1
ATOM 706 C C . PHE A 1 91 ? 6.193 -5.760 -23.165 1.00 53.72 91 PHE A C 1
ATOM 708 O O . PHE A 1 91 ? 6.430 -5.372 -24.305 1.00 53.72 91 PHE A O 1
ATOM 715 N N . LEU A 1 92 ? 7.010 -5.482 -22.150 1.00 55.66 92 LEU A N 1
ATOM 716 C CA . LEU A 1 92 ? 8.209 -4.658 -22.231 1.00 55.66 92 LEU A CA 1
ATOM 717 C C . LEU A 1 92 ? 9.436 -5.511 -21.893 1.00 55.66 92 LEU A C 1
ATOM 719 O O . LEU A 1 92 ? 10.006 -5.382 -20.814 1.00 55.66 92 LEU A O 1
ATOM 723 N N . ASP A 1 93 ? 9.818 -6.383 -22.824 1.00 47.88 93 ASP A N 1
ATOM 724 C CA . ASP A 1 93 ? 11.204 -6.839 -22.934 1.00 47.88 93 ASP A CA 1
ATOM 725 C C . ASP A 1 93 ? 11.975 -5.763 -23.722 1.00 47.88 93 ASP A C 1
ATOM 727 O O . ASP A 1 93 ? 11.963 -5.752 -24.955 1.00 47.88 93 ASP A O 1
ATOM 731 N N . TYR A 1 94 ? 12.594 -4.818 -23.009 1.00 46.06 94 TYR A N 1
ATOM 732 C CA . TYR A 1 94 ? 13.690 -3.989 -23.519 1.00 46.06 94 TYR A CA 1
ATOM 733 C C . TYR A 1 94 ? 14.861 -4.006 -22.539 1.00 46.06 94 TYR A C 1
ATOM 735 O O . TYR A 1 94 ? 14.614 -3.948 -21.312 1.00 46.06 94 TYR A O 1
#

Sequence (94 aa):
LLGGIVGIGLLILTGNPLLTYPLILVSTGSLLFLLTVLYSVIWILVRKRENSFTSWKELIWWGIAGFSSALMQIALIDLVRFVLTGTWSGFLDY